Protein AF-A0A964UHC1-F1 (afdb_monomer_lite)

Foldseek 3Di:
DVVVVVVVVVVVVVVLVVVQVVQQDWDKDWPDDPVCCVVDVDGDIDTGGPSCVVVVVVVVVVVVVVVVVCVVCVVVVVVVVVVVVVVVVVVVVVVVVVVPDVVVVVVVVVVVVVVD

Sequence (116 aa):
MKYIRYASIAIFALALVLIALANRGIVTLRVLPDELAGFAALNPTYDVPLYVVIFGGILAGLVVGFVWEWIREAGERAAAARQARELASLRAEVARLRKTDPRHRDEVLAALDEAG

pLDDT: mean 80.3, std 13.35, range [44.31, 97.31]

Radius of gyration: 31.65 Å; chains: 1; bounding box: 53×56×76 Å

Structure (mmCIF, N/CA/C/O backbone):
data_AF-A0A964UHC1-F1
#
_entry.id   AF-A0A964UHC1-F1
#
loop_
_atom_site.group_PDB
_atom_site.id
_atom_site.type_symbol
_atom_site.label_atom_id
_atom_site.label_alt_id
_atom_site.label_comp_id
_atom_site.label_asym_id
_atom_site.label_entity_id
_atom_site.label_seq_id
_atom_site.pdbx_PDB_ins_code
_atom_site.Cartn_x
_atom_site.Cartn_y
_atom_site.Cartn_z
_atom_site.occupancy
_atom_site.B_iso_or_equiv
_atom_site.auth_seq_id
_atom_site.auth_comp_id
_atom_site.auth_asym_id
_atom_site.auth_atom_id
_atom_site.pdbx_PDB_model_num
ATOM 1 N N . MET A 1 1 ? -1.924 27.071 3.453 1.00 71.81 1 MET A N 1
ATOM 2 C CA . MET A 1 1 ? -2.093 25.667 3.908 1.00 71.81 1 MET A CA 1
ATOM 3 C C . MET A 1 1 ? -2.297 24.663 2.767 1.00 71.81 1 MET A C 1
ATOM 5 O O . MET A 1 1 ? -1.504 23.739 2.670 1.00 71.81 1 MET A O 1
ATOM 9 N N . LYS A 1 2 ? -3.288 24.821 1.868 1.00 83.62 2 LYS A N 1
ATOM 10 C CA . LYS A 1 2 ? -3.511 23.877 0.741 1.00 83.62 2 LYS A CA 1
ATOM 11 C C . LYS A 1 2 ? -2.342 23.798 -0.255 1.00 83.62 2 LYS A C 1
ATOM 13 O O . LYS A 1 2 ? -1.956 22.707 -0.645 1.00 83.62 2 LYS A O 1
ATOM 18 N N . TYR A 1 3 ? -1.744 24.939 -0.601 1.00 92.00 3 TYR A N 1
ATOM 19 C CA . TYR A 1 3 ? -0.613 24.996 -1.535 1.00 92.00 3 TYR A CA 1
ATOM 20 C C . TYR A 1 3 ? 0.620 24.239 -1.045 1.00 92.00 3 TYR A C 1
ATOM 22 O O . TYR A 1 3 ? 1.236 23.533 -1.827 1.00 92.00 3 TYR A O 1
ATOM 30 N N . ILE A 1 4 ? 0.932 24.322 0.252 1.00 92.19 4 ILE A N 1
ATOM 31 C CA . ILE A 1 4 ? 2.051 23.582 0.849 1.00 92.19 4 ILE A CA 1
ATOM 32 C C . ILE A 1 4 ? 1.793 22.078 0.731 1.00 92.19 4 ILE A C 1
ATOM 34 O O . ILE A 1 4 ? 2.647 21.354 0.241 1.00 92.19 4 ILE A O 1
ATOM 38 N N . ARG A 1 5 ? 0.580 21.617 1.072 1.00 92.44 5 ARG A N 1
ATOM 39 C CA . ARG A 1 5 ? 0.193 20.209 0.904 1.00 92.44 5 ARG A CA 1
ATOM 40 C C . ARG A 1 5 ? 0.325 19.748 -0.553 1.00 92.44 5 ARG A C 1
ATOM 42 O O . ARG A 1 5 ? 0.851 18.667 -0.789 1.00 92.44 5 ARG A O 1
ATOM 49 N N . TYR A 1 6 ? -0.130 20.545 -1.522 1.00 95.38 6 TYR A N 1
ATOM 50 C CA . TYR A 1 6 ? -0.001 20.192 -2.939 1.00 95.38 6 TYR A CA 1
ATOM 51 C C . TYR A 1 6 ? 1.448 20.197 -3.418 1.00 95.38 6 TYR A C 1
ATOM 53 O O . TYR A 1 6 ? 1.836 19.275 -4.125 1.00 95.38 6 TYR A O 1
ATOM 61 N N . ALA A 1 7 ? 2.255 21.172 -2.997 1.00 94.69 7 ALA A N 1
ATOM 62 C CA . ALA A 1 7 ? 3.680 21.210 -3.301 1.00 94.69 7 ALA A CA 1
ATOM 63 C C . ALA A 1 7 ? 4.396 19.970 -2.746 1.00 94.69 7 ALA A C 1
ATOM 65 O O . ALA A 1 7 ? 5.140 19.323 -3.475 1.00 94.69 7 ALA A O 1
ATOM 66 N N . SER A 1 8 ? 4.111 19.575 -1.501 1.00 93.88 8 SER A N 1
ATOM 67 C CA . SER A 1 8 ? 4.676 18.358 -0.909 1.00 93.88 8 SER A CA 1
ATOM 68 C C . SER A 1 8 ? 4.285 17.100 -1.687 1.00 93.88 8 SER A C 1
ATOM 70 O O . SER A 1 8 ? 5.149 16.278 -1.984 1.00 93.88 8 SER A O 1
ATOM 72 N N . ILE A 1 9 ? 3.009 16.960 -2.065 1.00 94.75 9 ILE A N 1
ATOM 73 C CA . ILE A 1 9 ? 2.540 15.817 -2.866 1.00 94.75 9 ILE A CA 1
ATOM 74 C C . ILE A 1 9 ? 3.193 15.822 -4.252 1.00 94.75 9 ILE A C 1
ATOM 76 O O . ILE A 1 9 ? 3.613 14.770 -4.722 1.00 94.75 9 ILE A O 1
ATOM 80 N N . ALA A 1 10 ? 3.313 16.985 -4.895 1.00 96.31 10 ALA A N 1
ATOM 81 C CA . ALA A 1 10 ? 3.922 17.111 -6.215 1.00 96.31 10 ALA A CA 1
ATOM 82 C C . ALA A 1 10 ? 5.412 16.744 -6.193 1.00 96.31 10 ALA A C 1
ATOM 84 O O . ALA A 1 10 ? 5.862 15.987 -7.048 1.00 96.31 10 ALA A O 1
ATOM 85 N N . ILE A 1 11 ? 6.160 17.220 -5.194 1.00 96.94 11 ILE A N 1
ATOM 86 C CA . ILE A 1 11 ? 7.578 16.876 -5.009 1.00 96.94 11 ILE A CA 1
ATOM 87 C C . ILE A 1 11 ? 7.731 15.371 -4.772 1.00 96.94 11 ILE A C 1
ATOM 89 O O . ILE A 1 11 ? 8.573 14.729 -5.397 1.00 96.94 11 ILE A O 1
ATOM 93 N N . PHE A 1 12 ? 6.893 14.794 -3.910 1.00 95.75 12 PHE A N 1
ATOM 94 C CA . PHE A 1 12 ? 6.918 13.361 -3.636 1.00 95.75 12 PHE A CA 1
ATOM 95 C C . PHE A 1 12 ? 6.585 12.528 -4.884 1.00 95.75 12 PHE 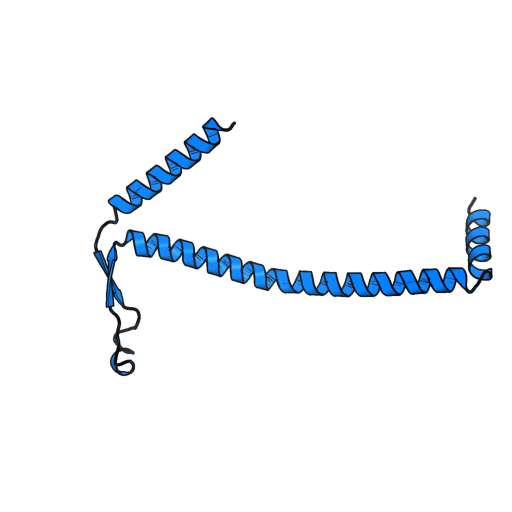A C 1
ATOM 97 O O . PHE A 1 12 ? 7.308 11.591 -5.215 1.00 95.75 12 PHE A O 1
ATOM 104 N N . ALA A 1 13 ? 5.535 12.900 -5.619 1.00 95.00 13 ALA A N 1
ATOM 105 C CA . ALA A 1 13 ? 5.153 12.235 -6.861 1.00 95.00 13 ALA A CA 1
ATOM 106 C C . ALA A 1 13 ? 6.261 12.331 -7.919 1.00 95.00 13 ALA A C 1
ATOM 108 O O . ALA A 1 13 ? 6.582 11.336 -8.566 1.00 95.00 13 ALA A O 1
ATOM 109 N N . LEU A 1 14 ? 6.891 13.501 -8.055 1.00 97.31 14 LEU A N 1
ATOM 110 C CA . LEU A 1 14 ? 8.018 13.694 -8.962 1.00 97.31 14 LEU A CA 1
ATOM 111 C C . LEU A 1 14 ? 9.194 12.783 -8.590 1.00 97.31 14 LEU A C 1
A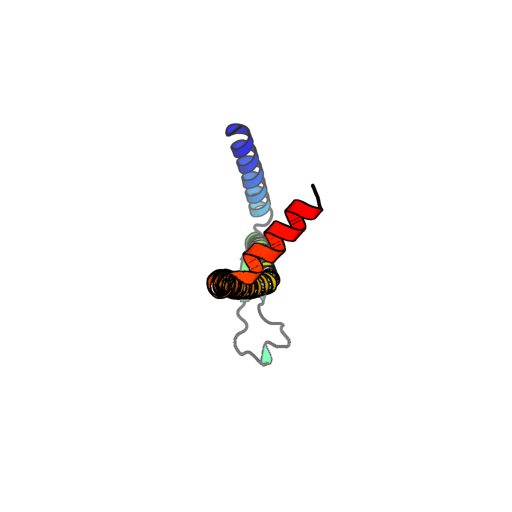TOM 113 O O . LEU A 1 14 ? 9.760 12.139 -9.469 1.00 97.31 14 LEU A O 1
ATOM 117 N N . ALA A 1 15 ? 9.526 12.674 -7.301 1.00 95.12 15 ALA A N 1
ATOM 118 C CA . ALA A 1 15 ? 10.576 11.774 -6.833 1.00 95.12 15 ALA A CA 1
ATOM 119 C C . ALA A 1 15 ? 10.278 10.307 -7.192 1.00 95.12 15 ALA A C 1
ATOM 121 O O . ALA A 1 15 ? 11.159 9.613 -7.700 1.00 95.12 15 ALA A O 1
ATOM 122 N N . LEU A 1 16 ? 9.035 9.848 -7.010 1.00 94.56 16 LEU A N 1
ATOM 123 C CA . LEU A 1 16 ? 8.628 8.496 -7.408 1.00 94.56 16 LEU A CA 1
ATOM 124 C C . LEU A 1 16 ? 8.780 8.264 -8.916 1.00 94.56 16 LEU A C 1
ATOM 126 O O . LEU A 1 16 ? 9.287 7.220 -9.324 1.00 94.56 16 LEU A O 1
ATOM 130 N N . VAL A 1 17 ? 8.388 9.237 -9.743 1.00 94.44 17 VAL A N 1
ATOM 131 C CA . VAL A 1 17 ? 8.538 9.155 -11.205 1.00 94.44 17 VAL A CA 1
ATOM 132 C C . VAL A 1 17 ? 10.011 9.089 -11.605 1.00 94.44 17 VAL A C 1
ATOM 134 O O . VAL A 1 17 ? 10.372 8.272 -12.451 1.00 94.44 17 VAL A O 1
ATOM 137 N N . LEU A 1 18 ? 10.876 9.896 -10.984 1.00 95.94 18 LEU A N 1
ATOM 138 C CA . LEU A 1 18 ? 12.318 9.863 -11.246 1.00 95.94 18 LEU A CA 1
ATOM 139 C C . LEU A 1 18 ? 12.928 8.507 -10.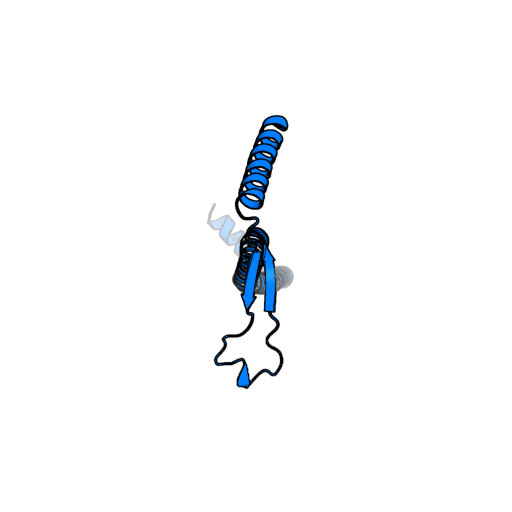878 1.00 95.94 18 LEU A C 1
ATOM 141 O O . LEU A 1 18 ? 13.684 7.946 -11.670 1.00 95.94 18 LEU A O 1
ATOM 145 N N . ILE A 1 19 ? 12.556 7.949 -9.722 1.00 92.69 19 ILE A N 1
ATOM 146 C CA . ILE A 1 19 ? 12.977 6.603 -9.309 1.00 92.69 19 ILE A CA 1
ATOM 147 C C . ILE A 1 19 ? 12.488 5.559 -10.321 1.00 92.69 19 ILE A C 1
ATOM 149 O O . ILE A 1 19 ? 13.259 4.674 -10.691 1.00 92.69 19 ILE A O 1
ATOM 153 N N . ALA A 1 20 ? 11.247 5.669 -10.801 1.00 91.75 20 ALA A N 1
ATOM 154 C CA . ALA A 1 20 ? 10.694 4.745 -11.788 1.00 91.75 20 ALA A CA 1
ATOM 155 C C . ALA A 1 20 ? 11.454 4.795 -13.120 1.00 91.75 20 ALA A C 1
ATOM 157 O O . ALA A 1 20 ? 11.839 3.754 -13.651 1.00 91.75 20 ALA A O 1
ATOM 158 N N . LEU A 1 21 ? 11.723 6.001 -13.630 1.00 93.06 21 LEU A N 1
ATOM 159 C CA . LEU A 1 21 ? 12.494 6.193 -14.859 1.00 93.06 21 LEU A CA 1
ATOM 160 C C . LEU A 1 21 ? 13.929 5.673 -14.722 1.00 93.06 21 LEU A C 1
ATOM 162 O O . LEU A 1 21 ? 14.429 5.020 -15.639 1.00 93.06 21 LEU A O 1
ATOM 166 N N . ALA A 1 22 ? 14.578 5.943 -13.586 1.00 93.69 22 ALA A N 1
ATOM 167 C CA . ALA A 1 22 ? 15.932 5.475 -13.305 1.00 93.69 22 ALA A CA 1
ATOM 168 C C . ALA A 1 22 ? 16.001 3.941 -13.231 1.00 93.69 22 ALA A C 1
ATOM 170 O O . ALA A 1 22 ? 16.961 3.341 -13.706 1.00 93.69 22 ALA A O 1
ATOM 171 N N . ASN A 1 23 ? 14.952 3.302 -12.704 1.00 92.69 23 ASN A N 1
ATOM 172 C CA . ASN A 1 23 ? 14.868 1.855 -12.509 1.00 92.69 23 ASN A CA 1
ATOM 173 C C . ASN A 1 23 ? 13.933 1.180 -13.526 1.00 92.69 23 ASN A C 1
ATOM 175 O O . ASN A 1 23 ? 13.173 0.271 -13.189 1.00 92.69 23 ASN A O 1
ATOM 179 N N . ARG A 1 24 ? 14.001 1.608 -14.794 1.00 91.94 24 ARG A N 1
ATOM 180 C CA . ARG A 1 24 ? 13.258 1.002 -15.917 1.00 91.94 24 ARG A CA 1
ATOM 181 C C . ARG A 1 24 ? 13.845 -0.319 -16.428 1.00 91.94 24 ARG A C 1
ATOM 183 O O . ARG A 1 24 ? 13.339 -0.867 -17.403 1.00 91.94 24 ARG A O 1
ATOM 190 N N . GLY A 1 25 ? 14.949 -0.780 -15.837 1.00 93.19 25 GLY A N 1
ATOM 191 C CA . GLY A 1 25 ? 15.603 -2.029 -16.218 1.00 93.19 25 GLY A CA 1
ATOM 192 C C . GLY A 1 25 ? 14.650 -3.209 -16.054 1.00 93.19 25 GLY A C 1
ATOM 193 O O . GLY A 1 25 ? 13.955 -3.301 -15.043 1.00 93.19 25 GLY A O 1
ATOM 194 N N . ILE A 1 26 ? 14.604 -4.079 -17.061 1.00 93.19 26 ILE A N 1
ATOM 195 C CA . ILE A 1 26 ? 13.791 -5.294 -17.032 1.00 93.19 26 ILE A CA 1
ATOM 196 C C . ILE A 1 26 ? 14.506 -6.320 -16.157 1.00 93.19 26 ILE A C 1
ATOM 198 O O . ILE A 1 26 ? 15.697 -6.572 -16.339 1.00 93.19 26 ILE A O 1
ATOM 202 N N . VAL A 1 27 ? 13.775 -6.889 -15.204 1.00 90.44 27 VAL A N 1
ATOM 203 C CA . VAL A 1 27 ? 14.240 -7.966 -14.335 1.00 90.44 27 VAL A CA 1
ATOM 204 C C . VAL A 1 27 ? 13.307 -9.154 -14.498 1.00 90.44 27 VAL A C 1
ATOM 206 O O . VAL A 1 27 ? 12.083 -9.017 -14.509 1.00 90.44 27 VAL A O 1
ATOM 209 N N . THR A 1 28 ? 13.914 -10.327 -14.606 1.00 90.94 28 THR A N 1
ATOM 210 C CA . THR A 1 28 ? 13.222 -11.605 -14.680 1.00 90.94 28 THR A CA 1
ATOM 211 C C . THR A 1 28 ? 12.808 -12.039 -13.278 1.00 90.94 28 THR A C 1
ATOM 213 O O . THR A 1 28 ? 13.643 -12.415 -12.453 1.00 90.94 28 THR A O 1
ATOM 216 N N . LEU A 1 29 ? 11.510 -11.987 -12.993 1.00 86.94 29 LEU A N 1
ATOM 217 C CA . LEU A 1 29 ? 10.930 -12.520 -11.767 1.00 86.94 29 LEU A CA 1
ATOM 218 C C . LEU A 1 29 ? 10.658 -14.012 -11.924 1.00 86.94 29 LEU A C 1
ATOM 220 O O . LEU A 1 29 ? 9.851 -14.419 -12.761 1.00 86.94 29 LEU A O 1
ATOM 224 N N . ARG A 1 30 ? 11.287 -14.811 -11.064 1.00 85.44 30 ARG A N 1
ATOM 225 C CA . ARG A 1 30 ? 10.989 -16.234 -10.899 1.00 85.44 30 ARG A CA 1
ATOM 226 C C . ARG A 1 30 ? 10.188 -16.420 -9.621 1.00 85.44 30 ARG A C 1
ATOM 228 O O . ARG A 1 30 ? 10.647 -16.042 -8.547 1.00 85.44 30 ARG A O 1
ATOM 235 N N . VAL A 1 31 ? 8.981 -16.967 -9.746 1.00 81.31 31 VAL A N 1
ATOM 236 C CA . VAL A 1 31 ? 8.093 -17.193 -8.593 1.00 81.31 31 VAL A CA 1
ATOM 237 C C . VAL A 1 31 ? 8.554 -18.396 -7.768 1.00 81.31 31 VAL A C 1
ATOM 239 O O . VAL A 1 31 ? 8.400 -18.399 -6.550 1.00 81.31 31 VAL A O 1
ATOM 242 N N . LEU A 1 32 ? 9.136 -19.403 -8.424 1.00 77.56 32 LEU A N 1
ATOM 243 C CA . LEU A 1 32 ? 9.640 -20.616 -7.789 1.00 77.56 32 LEU A CA 1
ATOM 244 C C . LEU A 1 32 ? 11.169 -20.732 -7.935 1.00 77.56 32 LEU A C 1
ATOM 246 O O . LEU A 1 32 ? 11.705 -20.363 -8.983 1.00 77.56 32 LEU A O 1
ATOM 250 N N . PRO A 1 33 ? 11.864 -21.266 -6.912 1.00 74.31 33 PRO A N 1
ATOM 251 C CA . PRO A 1 33 ? 13.266 -21.663 -7.006 1.00 74.31 33 PRO A CA 1
ATOM 252 C C . PRO A 1 33 ? 13.473 -22.794 -8.019 1.00 74.31 33 PRO A C 1
ATOM 254 O O . PRO A 1 33 ? 12.649 -23.706 -8.110 1.00 74.31 33 PRO A O 1
ATOM 257 N N . ASP A 1 34 ? 14.621 -22.791 -8.698 1.00 72.88 34 ASP A N 1
ATOM 258 C CA . ASP A 1 34 ? 14.980 -23.783 -9.725 1.00 72.88 34 ASP A CA 1
ATOM 259 C C . ASP A 1 34 ? 14.991 -25.234 -9.187 1.00 72.88 34 ASP A C 1
ATOM 261 O O . ASP A 1 34 ? 14.771 -26.189 -9.924 1.00 72.88 34 ASP A O 1
ATOM 265 N N . GLU A 1 35 ? 15.182 -25.416 -7.881 1.00 70.81 35 GLU A N 1
ATOM 266 C CA . GLU A 1 35 ? 15.164 -26.719 -7.197 1.00 70.81 35 GLU A CA 1
ATOM 267 C C . GLU A 1 35 ? 13.743 -27.284 -7.043 1.00 70.81 35 GLU A C 1
ATOM 269 O O . GLU A 1 35 ? 13.528 -28.497 -7.074 1.00 70.81 35 GLU A O 1
ATOM 274 N N . LEU A 1 36 ? 12.753 -26.398 -6.905 1.00 67.06 36 LEU A N 1
ATOM 275 C CA . LEU A 1 36 ? 11.332 -26.743 -6.808 1.00 67.06 36 LEU A CA 1
ATOM 276 C C . LEU A 1 36 ? 10.657 -26.765 -8.185 1.00 67.06 36 LEU A C 1
ATOM 278 O O . LEU A 1 36 ? 9.566 -27.321 -8.338 1.00 67.06 36 LEU A O 1
ATOM 282 N N . ALA A 1 37 ? 11.337 -26.228 -9.200 1.00 62.44 37 ALA A N 1
ATOM 283 C CA . ALA A 1 37 ? 10.881 -26.195 -10.579 1.00 62.44 37 ALA A CA 1
ATOM 284 C C . ALA A 1 37 ? 10.660 -27.589 -11.185 1.00 62.44 37 ALA A C 1
ATOM 286 O O . ALA A 1 37 ? 9.835 -27.742 -12.080 1.00 62.44 37 ALA A O 1
ATOM 287 N N . GLY A 1 38 ? 11.356 -28.613 -10.679 1.00 63.59 38 GLY A N 1
ATOM 288 C CA . GLY A 1 38 ? 11.128 -30.008 -11.068 1.00 63.59 38 GLY A CA 1
ATOM 289 C C . GLY A 1 38 ? 9.822 -30.606 -10.525 1.00 63.59 38 GLY A C 1
ATOM 290 O O . GLY A 1 38 ? 9.306 -31.557 -11.106 1.00 63.59 38 GLY A O 1
ATOM 291 N N . PHE A 1 39 ? 9.268 -30.050 -9.440 1.00 63.66 39 PHE A N 1
ATOM 292 C CA . PHE A 1 39 ? 8.020 -30.517 -8.818 1.00 63.66 39 PHE A CA 1
ATOM 293 C C . PHE A 1 39 ? 6.789 -29.772 -9.344 1.00 63.66 39 PHE A C 1
ATOM 295 O O . PHE A 1 39 ? 5.707 -30.349 -9.444 1.00 63.66 39 PHE A O 1
ATOM 302 N N . ALA A 1 40 ? 6.952 -28.499 -9.707 1.00 62.19 40 ALA A N 1
ATOM 303 C CA . ALA A 1 40 ? 5.925 -27.703 -10.358 1.00 62.19 40 ALA A CA 1
ATOM 304 C C . ALA A 1 40 ? 6.235 -27.601 -11.855 1.00 62.19 40 ALA A C 1
ATOM 306 O O . ALA A 1 40 ? 7.096 -26.831 -12.265 1.00 62.19 40 ALA A O 1
ATOM 307 N N . ALA A 1 41 ? 5.482 -28.322 -12.692 1.00 60.28 41 ALA A N 1
ATOM 308 C CA . ALA A 1 41 ? 5.593 -28.262 -14.158 1.00 60.28 41 ALA A CA 1
ATOM 309 C C . ALA A 1 41 ? 5.391 -26.84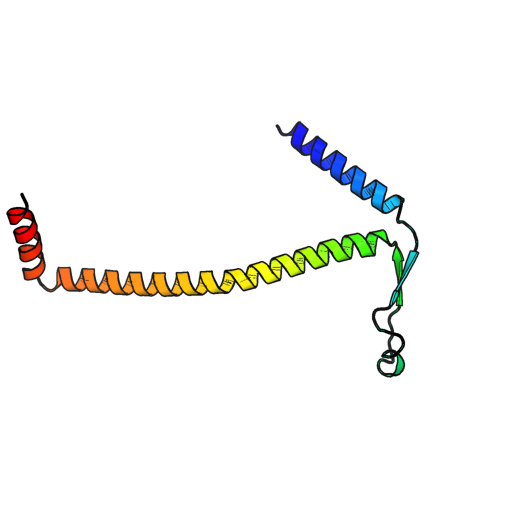5 -14.751 1.00 60.28 41 ALA A C 1
ATOM 311 O O . ALA A 1 41 ? 5.587 -26.631 -15.945 1.00 60.28 41 ALA A O 1
ATOM 312 N N . LEU A 1 42 ? 4.997 -25.873 -13.923 1.00 62.72 42 LEU A N 1
ATOM 313 C CA . LEU A 1 42 ? 4.794 -24.478 -14.272 1.00 62.72 42 LEU A CA 1
ATOM 314 C C . LEU A 1 42 ? 5.683 -23.610 -13.374 1.00 62.72 42 LEU A C 1
ATOM 316 O O . LEU A 1 42 ? 5.361 -23.390 -12.208 1.00 62.72 42 LEU A O 1
ATOM 320 N N . ASN A 1 43 ? 6.773 -23.084 -13.936 1.00 69.00 43 ASN A N 1
ATOM 321 C CA . ASN A 1 43 ? 7.580 -22.028 -13.318 1.00 69.00 43 ASN A CA 1
ATOM 322 C C . ASN A 1 43 ? 7.313 -20.718 -14.051 1.00 69.00 43 ASN A C 1
ATOM 324 O O . ASN A 1 43 ? 8.056 -20.365 -14.974 1.00 69.00 43 ASN A O 1
ATOM 328 N N . PRO A 1 44 ? 6.218 -20.016 -13.708 1.00 75.19 44 PRO A N 1
ATOM 329 C CA . PRO A 1 44 ? 5.879 -18.779 -14.377 1.00 75.19 44 PRO A CA 1
ATOM 330 C C . PRO A 1 44 ? 6.992 -17.760 -14.123 1.00 75.19 44 PRO A C 1
ATOM 332 O O . PRO A 1 44 ? 7.310 -17.410 -12.985 1.00 75.19 44 PRO A O 1
ATOM 335 N N . THR A 1 45 ? 7.614 -17.344 -15.220 1.00 83.06 45 THR A N 1
ATOM 336 C CA . THR A 1 45 ? 8.696 -16.368 -15.250 1.00 83.06 45 THR A CA 1
ATOM 337 C C . THR A 1 45 ? 8.173 -15.117 -15.935 1.00 83.06 45 THR A C 1
ATOM 339 O O . THR A 1 45 ? 7.608 -15.209 -17.026 1.00 83.06 45 THR A O 1
ATOM 342 N N . TYR A 1 46 ? 8.329 -13.964 -15.290 1.00 87.19 46 TYR A N 1
ATOM 343 C CA . TYR A 1 46 ? 7.811 -12.697 -15.797 1.00 87.19 46 TYR A CA 1
ATOM 344 C C . TYR A 1 46 ? 8.920 -11.668 -15.899 1.00 87.19 46 TYR A C 1
ATOM 346 O O . TYR A 1 46 ? 9.569 -11.342 -14.908 1.00 87.19 46 TYR A O 1
ATOM 354 N N . ASP A 1 47 ? 9.086 -11.108 -17.087 1.00 92.06 47 ASP A N 1
ATOM 355 C CA . ASP A 1 47 ? 9.978 -9.984 -17.306 1.00 92.06 47 ASP A CA 1
ATOM 356 C C . ASP A 1 47 ? 9.217 -8.689 -17.027 1.00 92.06 47 ASP A C 1
ATOM 358 O O . ASP A 1 47 ? 8.277 -8.327 -17.740 1.00 92.06 47 ASP A O 1
ATOM 362 N N . VAL A 1 48 ? 9.602 -7.998 -15.955 1.00 91.75 48 VAL A N 1
ATOM 363 C CA . VAL A 1 48 ? 8.956 -6.752 -15.528 1.00 91.75 48 VAL A CA 1
ATOM 364 C C . VAL A 1 48 ? 9.995 -5.686 -15.187 1.00 91.75 48 VAL A C 1
ATOM 366 O O . VAL A 1 48 ? 11.106 -6.015 -14.768 1.00 91.75 48 VAL A O 1
ATOM 369 N N . PRO A 1 49 ? 9.674 -4.390 -15.330 1.00 93.62 49 PRO A N 1
ATOM 370 C CA . PRO A 1 49 ? 10.571 -3.333 -14.882 1.00 93.62 49 PRO A CA 1
ATOM 371 C C . PRO A 1 49 ? 10.800 -3.376 -13.364 1.00 93.62 49 PRO A C 1
ATOM 373 O O . PRO A 1 49 ? 9.854 -3.547 -12.592 1.00 93.62 49 PRO A O 1
ATOM 376 N N . LEU A 1 50 ? 12.035 -3.133 -12.921 1.00 92.69 50 LEU A N 1
ATOM 377 C CA . LEU A 1 50 ? 12.422 -3.191 -11.506 1.00 92.69 50 LEU A CA 1
ATOM 378 C C . LEU A 1 50 ? 11.574 -2.272 -10.610 1.00 92.69 50 LEU A C 1
ATOM 380 O O . LEU A 1 50 ? 11.207 -2.661 -9.501 1.00 92.69 50 LEU A O 1
ATOM 384 N N . TYR A 1 51 ? 11.206 -1.078 -11.083 1.00 91.69 51 TYR A N 1
ATOM 385 C CA . TYR A 1 51 ? 10.362 -0.168 -10.300 1.00 91.69 51 TYR A CA 1
ATOM 386 C C . TYR A 1 51 ? 8.989 -0.771 -9.951 1.00 91.69 51 TYR A C 1
ATOM 388 O O . TYR A 1 51 ? 8.452 -0.472 -8.885 1.00 91.69 51 TYR A O 1
ATOM 396 N N . VAL A 1 52 ? 8.431 -1.636 -10.811 1.00 92.56 52 VAL A N 1
ATOM 397 C CA . VAL A 1 52 ? 7.153 -2.322 -10.555 1.00 92.56 52 VAL A CA 1
ATOM 398 C C . VAL A 1 52 ? 7.310 -3.282 -9.384 1.00 92.56 52 VAL A C 1
ATOM 400 O O . VAL A 1 52 ? 6.452 -3.323 -8.507 1.00 92.56 52 VAL A O 1
ATOM 403 N N . VAL A 1 53 ? 8.430 -4.002 -9.336 1.00 92.38 53 VAL A N 1
ATOM 404 C CA . VAL A 1 53 ? 8.758 -4.930 -8.248 1.00 92.38 53 VAL A CA 1
ATOM 405 C C . VAL A 1 53 ? 8.925 -4.180 -6.932 1.00 92.38 53 VAL A C 1
ATOM 407 O O . VAL A 1 53 ? 8.336 -4.565 -5.926 1.00 92.38 53 VAL A O 1
ATOM 410 N N . ILE A 1 54 ? 9.681 -3.079 -6.944 1.00 91.62 54 ILE A N 1
ATOM 411 C CA . ILE A 1 54 ? 9.938 -2.270 -5.746 1.00 91.62 54 ILE A CA 1
ATOM 412 C C . ILE A 1 54 ? 8.629 -1.681 -5.209 1.00 91.62 54 ILE A C 1
ATOM 414 O O . ILE A 1 54 ? 8.289 -1.891 -4.045 1.00 91.62 54 ILE A O 1
ATOM 418 N N . PHE A 1 55 ? 7.869 -0.964 -6.040 1.00 94.75 55 PHE A N 1
ATOM 419 C CA . PHE A 1 55 ? 6.628 -0.327 -5.592 1.00 94.75 55 PHE A CA 1
ATOM 420 C C . PHE A 1 55 ? 5.544 -1.347 -5.246 1.00 94.75 55 PHE A C 1
ATOM 422 O O . PHE A 1 55 ? 4.840 -1.168 -4.252 1.00 94.75 55 PHE A O 1
ATOM 429 N N . GLY A 1 56 ? 5.440 -2.432 -6.016 1.00 94.94 56 GLY A N 1
ATOM 430 C CA . GLY A 1 56 ? 4.541 -3.543 -5.723 1.00 94.94 56 GLY A CA 1
ATOM 431 C C . GLY A 1 56 ? 4.874 -4.209 -4.390 1.00 94.94 56 GLY A C 1
ATOM 432 O O . GLY A 1 56 ? 3.973 -4.439 -3.589 1.00 94.94 56 GLY A O 1
ATOM 433 N N . GLY A 1 57 ? 6.159 -4.436 -4.106 1.00 94.31 57 GLY A N 1
ATOM 434 C CA . GLY A 1 57 ? 6.630 -4.984 -2.834 1.00 94.31 57 GLY A CA 1
ATOM 435 C C . GLY A 1 57 ? 6.339 -4.068 -1.646 1.00 94.31 57 GLY A C 1
ATOM 436 O O . GLY A 1 57 ? 5.833 -4.537 -0.629 1.00 94.31 57 GLY A O 1
ATOM 437 N N . ILE A 1 58 ? 6.579 -2.759 -1.781 1.00 94.94 58 ILE A N 1
ATOM 438 C CA . ILE A 1 58 ? 6.238 -1.772 -0.741 1.00 94.94 58 ILE A CA 1
ATOM 439 C C . ILE A 1 58 ? 4.730 -1.775 -0.474 1.00 94.94 58 ILE A C 1
ATOM 441 O O . ILE A 1 58 ? 4.306 -1.817 0.681 1.00 94.94 58 ILE A O 1
ATOM 445 N N . LEU A 1 59 ? 3.912 -1.754 -1.530 1.00 95.94 59 LEU A N 1
ATOM 446 C CA . LEU A 1 59 ? 2.459 -1.738 -1.398 1.00 95.94 59 LEU A CA 1
ATOM 447 C C . LEU A 1 59 ? 1.934 -3.037 -0.776 1.00 95.94 59 LEU A C 1
ATOM 449 O O . LEU A 1 59 ? 1.114 -2.987 0.138 1.00 95.94 59 LEU A O 1
ATOM 453 N N . ALA A 1 60 ? 2.437 -4.188 -1.223 1.00 96.00 60 ALA A N 1
ATOM 454 C CA . ALA A 1 60 ? 2.102 -5.486 -0.650 1.00 96.00 60 ALA A CA 1
ATOM 455 C C . ALA A 1 60 ? 2.506 -5.559 0.830 1.00 96.00 60 ALA A C 1
ATOM 457 O O . ALA A 1 60 ? 1.696 -5.959 1.661 1.00 96.00 60 ALA A O 1
ATOM 458 N N . GLY A 1 61 ? 3.712 -5.099 1.177 1.00 95.00 61 GLY A N 1
ATOM 459 C CA . GLY A 1 61 ? 4.185 -5.020 2.558 1.00 95.00 61 GLY A CA 1
ATOM 460 C C . GLY A 1 61 ? 3.313 -4.118 3.431 1.00 95.00 61 GLY A C 1
ATOM 461 O O . GLY A 1 61 ? 2.997 -4.488 4.559 1.00 95.00 61 GLY A O 1
ATOM 462 N N . LEU A 1 62 ? 2.853 -2.979 2.904 1.00 95.94 62 LEU A N 1
ATOM 463 C CA . LEU A 1 62 ? 1.927 -2.091 3.611 1.00 95.94 62 LEU A CA 1
ATOM 464 C C . LEU A 1 62 ? 0.569 -2.757 3.849 1.00 95.94 62 LEU A C 1
ATOM 466 O O . LEU A 1 62 ? 0.036 -2.667 4.951 1.00 95.94 62 LEU A O 1
ATOM 470 N N . VAL A 1 63 ? 0.015 -3.437 2.841 1.00 95.56 63 VAL A N 1
ATOM 471 C CA . VAL A 1 63 ? -1.252 -4.173 2.975 1.00 95.56 63 VAL A CA 1
ATOM 472 C C . VAL A 1 63 ? -1.113 -5.288 4.005 1.00 95.56 63 VAL A C 1
ATOM 474 O O . VAL A 1 63 ? -1.953 -5.398 4.893 1.00 95.56 63 VAL A O 1
ATOM 477 N N . VAL A 1 64 ? -0.041 -6.078 3.937 1.00 94.75 64 VAL A N 1
ATOM 478 C CA . VAL A 1 64 ? 0.232 -7.146 4.908 1.00 94.75 64 VAL A CA 1
ATOM 479 C C . VAL A 1 64 ? 0.415 -6.572 6.312 1.00 94.75 64 VAL A C 1
ATOM 481 O O . VAL A 1 64 ? -0.185 -7.084 7.252 1.00 94.75 64 VAL A O 1
ATOM 484 N N . GLY A 1 65 ? 1.173 -5.484 6.459 1.00 92.19 65 GLY A N 1
ATOM 485 C CA . GLY A 1 65 ? 1.348 -4.791 7.735 1.00 92.19 65 GLY A CA 1
ATOM 486 C C . GLY A 1 65 ? 0.029 -4.255 8.295 1.00 92.19 65 GLY A C 1
ATOM 487 O O . GLY A 1 65 ? -0.250 -4.427 9.477 1.00 92.19 65 GLY A O 1
ATOM 488 N N . PHE A 1 66 ? -0.826 -3.684 7.444 1.00 91.44 66 PHE A N 1
ATOM 489 C CA . PHE A 1 66 ? -2.158 -3.220 7.832 1.00 91.44 66 PHE A CA 1
ATOM 490 C C . PHE A 1 66 ? -3.072 -4.376 8.253 1.00 91.44 66 PHE A C 1
ATOM 492 O O . PHE A 1 66 ? -3.769 -4.269 9.257 1.00 91.44 66 PHE A O 1
ATOM 499 N N . VAL A 1 67 ? -3.058 -5.495 7.521 1.00 90.44 67 VAL A N 1
ATOM 500 C CA . VAL A 1 67 ? -3.817 -6.705 7.878 1.00 90.44 67 VAL A CA 1
ATOM 501 C C . VAL A 1 67 ? -3.322 -7.283 9.204 1.00 90.44 67 VAL A C 1
ATOM 503 O O . VAL A 1 67 ? -4.137 -7.656 10.045 1.00 90.44 67 VAL A O 1
ATOM 506 N N . TRP A 1 68 ? -2.006 -7.320 9.423 1.00 90.94 68 TRP A N 1
ATOM 507 C CA . TRP A 1 68 ? -1.415 -7.770 10.682 1.00 90.94 68 TRP A CA 1
ATOM 508 C C . TRP A 1 68 ? -1.844 -6.889 11.854 1.00 90.94 68 TRP A C 1
ATOM 510 O O . TRP A 1 68 ? -2.312 -7.398 12.871 1.00 90.94 68 TRP A O 1
ATOM 520 N N . GLU A 1 69 ? -1.753 -5.570 11.688 1.00 88.25 69 GLU A N 1
ATOM 521 C CA . GLU A 1 69 ? -2.179 -4.600 12.696 1.00 88.25 69 GLU A CA 1
ATOM 522 C C . GLU A 1 69 ? -3.685 -4.697 12.975 1.00 88.25 69 GLU A C 1
ATOM 524 O O . GLU A 1 69 ? -4.120 -4.668 14.126 1.00 88.25 69 GLU A O 1
ATOM 529 N N . TRP A 1 70 ? -4.489 -4.924 11.935 1.00 82.19 70 TRP A N 1
ATOM 530 C CA . TRP A 1 70 ? -5.922 -5.148 12.078 1.00 82.19 70 TRP A CA 1
ATOM 531 C C . TRP A 1 70 ? -6.232 -6.405 12.892 1.00 82.19 70 TRP A C 1
ATOM 533 O O . TRP A 1 70 ? -7.095 -6.368 13.768 1.00 82.19 70 TRP A O 1
ATOM 543 N N . ILE A 1 71 ? -5.547 -7.518 12.617 1.00 81.69 71 ILE A N 1
ATOM 544 C CA . ILE A 1 71 ? -5.716 -8.771 13.367 1.00 81.69 71 ILE A CA 1
ATOM 545 C C . ILE A 1 71 ? -5.255 -8.588 14.816 1.00 81.69 71 ILE A C 1
ATOM 547 O O . ILE A 1 71 ? -5.944 -9.038 15.733 1.00 81.69 71 ILE A O 1
ATOM 551 N N . ARG A 1 72 ? -4.136 -7.886 15.028 1.00 80.62 72 ARG A N 1
ATOM 552 C CA . ARG A 1 72 ? -3.609 -7.563 16.359 1.00 80.62 72 ARG A CA 1
ATOM 553 C C . ARG A 1 72 ? -4.642 -6.799 17.188 1.00 80.62 72 ARG A C 1
ATOM 555 O O . ARG A 1 72 ? -4.963 -7.202 18.301 1.00 80.62 72 ARG A O 1
ATOM 562 N N . GLU A 1 73 ? -5.227 -5.754 16.616 1.00 74.00 73 GLU A N 1
ATOM 563 C CA . GLU A 1 73 ? -6.185 -4.888 17.308 1.00 74.00 73 GLU A CA 1
ATOM 564 C C . GLU A 1 73 ? -7.623 -5.451 17.333 1.00 74.00 73 GLU A C 1
ATOM 566 O O . GLU A 1 73 ? -8.487 -4.978 18.079 1.00 74.00 73 GLU A O 1
ATOM 571 N N . ALA A 1 74 ? -7.919 -6.494 16.548 1.00 64.44 74 ALA A N 1
ATOM 572 C CA . ALA A 1 74 ? -9.210 -7.183 16.592 1.00 64.44 74 ALA A CA 1
ATOM 573 C C . ALA A 1 74 ? -9.436 -7.917 17.928 1.00 64.44 74 ALA A C 1
ATOM 575 O O . ALA A 1 74 ? -10.579 -8.012 18.388 1.00 64.44 74 ALA A O 1
A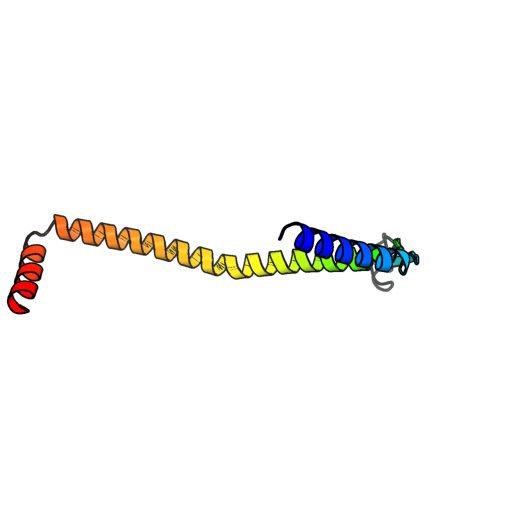TOM 576 N N . GLY A 1 75 ? -8.365 -8.390 18.579 1.00 61.81 75 GLY A N 1
ATOM 577 C CA . GLY A 1 75 ? -8.439 -9.057 19.884 1.00 61.81 75 GLY A CA 1
ATOM 578 C C . GLY A 1 75 ? -8.936 -8.136 21.004 1.00 61.81 75 GLY A C 1
ATOM 579 O O . GLY A 1 75 ? -9.812 -8.513 21.786 1.00 61.81 75 GLY A O 1
ATOM 580 N N . GLU A 1 76 ? -8.455 -6.894 21.035 1.00 60.62 76 GLU A N 1
ATOM 581 C CA . GLU A 1 76 ? -8.832 -5.893 22.045 1.00 60.62 76 GLU A CA 1
ATOM 582 C C . GLU A 1 76 ? -10.252 -5.363 21.821 1.00 60.62 76 GLU A C 1
ATOM 584 O O . GLU A 1 76 ? -11.023 -5.204 22.772 1.00 60.62 76 GLU A O 1
ATOM 589 N N . ARG A 1 77 ? -10.660 -5.198 20.557 1.00 60.97 77 ARG A N 1
ATOM 590 C CA . ARG A 1 77 ? -12.040 -4.818 20.210 1.00 60.97 77 ARG A CA 1
ATOM 591 C C . ARG A 1 77 ? -13.062 -5.876 20.638 1.00 60.97 77 ARG A C 1
ATOM 593 O O . ARG A 1 77 ? -14.155 -5.526 21.088 1.00 60.97 77 ARG A O 1
ATOM 600 N N . ALA A 1 78 ? -12.710 -7.161 20.563 1.00 61.03 78 ALA A N 1
ATOM 601 C CA . ALA A 1 78 ? -13.562 -8.242 21.055 1.00 61.03 78 ALA A CA 1
ATOM 602 C C . ALA A 1 78 ? -13.673 -8.254 22.592 1.00 61.03 78 ALA A C 1
ATOM 604 O O . ALA A 1 78 ? -14.758 -8.510 23.124 1.00 61.03 78 ALA A O 1
ATOM 605 N N . ALA A 1 79 ? -12.589 -7.941 23.308 1.00 63.75 79 ALA A N 1
ATOM 606 C CA . ALA A 1 79 ? -12.591 -7.841 24.768 1.00 63.75 79 ALA A CA 1
ATOM 607 C C . ALA A 1 79 ? -13.424 -6.645 25.263 1.00 63.75 79 ALA A C 1
ATOM 609 O O . ALA A 1 79 ? -14.277 -6.812 26.137 1.00 63.75 79 ALA A O 1
ATOM 610 N N . ALA A 1 80 ? -13.268 -5.473 24.639 1.00 68.12 80 ALA A N 1
ATOM 611 C CA . ALA A 1 80 ? -14.055 -4.282 24.960 1.00 68.12 80 ALA A CA 1
ATOM 612 C C . ALA A 1 80 ? -15.563 -4.495 24.720 1.00 68.12 80 ALA A C 1
ATOM 614 O O . ALA A 1 80 ? -16.391 -4.078 25.530 1.00 68.12 80 ALA A O 1
ATOM 615 N N . ALA A 1 81 ? -15.939 -5.209 23.651 1.00 67.88 81 ALA A N 1
ATOM 616 C CA . ALA A 1 81 ? -17.337 -5.542 23.377 1.00 67.88 81 ALA A CA 1
ATOM 617 C C . ALA A 1 81 ? -17.946 -6.503 24.417 1.00 67.88 81 ALA A C 1
ATOM 619 O O . ALA A 1 81 ? -19.130 -6.383 24.742 1.00 67.88 81 ALA A O 1
ATOM 620 N N . ARG A 1 82 ? -17.159 -7.446 24.956 1.00 70.75 82 ARG A N 1
ATOM 621 C CA . ARG A 1 82 ? -17.603 -8.344 26.039 1.00 70.75 82 ARG A CA 1
ATOM 622 C C . ARG A 1 82 ? -17.774 -7.585 27.355 1.00 70.75 82 ARG A C 1
ATOM 624 O O . ARG A 1 82 ? -18.844 -7.658 27.952 1.00 70.75 82 ARG A O 1
ATOM 631 N N . GLN A 1 83 ? -16.789 -6.770 27.728 1.00 70.19 83 GLN A N 1
ATOM 632 C CA . GLN A 1 83 ? -16.848 -5.941 28.937 1.00 70.19 83 GLN A CA 1
ATOM 633 C C . GLN A 1 83 ? -18.003 -4.931 28.900 1.00 70.19 83 GLN A C 1
ATOM 635 O O . GLN A 1 83 ? -18.684 -4.730 29.903 1.00 70.19 83 GLN A O 1
ATOM 640 N N . ALA A 1 84 ? -18.288 -4.330 27.740 1.00 75.69 84 ALA A N 1
ATOM 641 C CA . ALA A 1 84 ? -19.422 -3.420 27.586 1.00 75.69 84 ALA A CA 1
ATOM 642 C C . ALA A 1 84 ? -20.776 -4.119 27.809 1.00 75.69 84 ALA A C 1
ATOM 644 O O . ALA A 1 84 ? -21.685 -3.524 28.393 1.00 75.69 84 ALA A O 1
ATOM 645 N N . ARG A 1 85 ? -20.913 -5.382 27.377 1.00 77.62 85 ARG A N 1
ATOM 646 C CA . ARG A 1 85 ? -22.126 -6.185 27.601 1.00 77.62 85 ARG A CA 1
ATOM 647 C C . ARG A 1 85 ? -22.291 -6.565 29.070 1.00 77.62 85 ARG A C 1
ATOM 649 O O . ARG A 1 85 ? -23.390 -6.413 29.595 1.00 77.62 85 ARG A O 1
ATOM 656 N N . GLU A 1 86 ? -21.213 -6.979 29.732 1.00 80.50 86 GLU A N 1
ATOM 657 C CA . GLU A 1 86 ? -21.226 -7.297 31.167 1.00 80.50 86 GLU A CA 1
ATOM 658 C C . GLU A 1 86 ? -21.546 -6.060 32.021 1.00 80.50 86 GLU A C 1
ATOM 660 O O . GLU A 1 86 ? -22.405 -6.110 32.900 1.00 80.50 86 GLU A O 1
ATOM 665 N N . LEU A 1 87 ? -20.951 -4.903 31.713 1.00 80.06 87 LEU A N 1
ATOM 666 C CA . LEU A 1 87 ? -21.284 -3.636 32.377 1.00 80.06 87 LEU A CA 1
ATOM 667 C C . LEU A 1 87 ? -22.754 -3.245 32.186 1.00 80.06 87 LEU A C 1
ATOM 669 O O . LEU A 1 87 ? -23.371 -2.704 33.105 1.00 80.06 87 LEU A O 1
ATOM 673 N N . ALA A 1 88 ? -23.323 -3.491 31.004 1.00 81.31 88 ALA A N 1
ATOM 674 C CA . ALA A 1 88 ? -24.727 -3.201 30.735 1.00 81.31 88 ALA A CA 1
ATOM 675 C C . ALA A 1 88 ? -25.668 -4.111 31.542 1.00 81.31 88 ALA A C 1
ATOM 677 O O . ALA A 1 88 ? -26.639 -3.609 32.113 1.00 81.31 88 ALA A O 1
ATOM 678 N N . SER A 1 89 ? -25.370 -5.412 31.649 1.00 80.06 89 SER A N 1
ATOM 679 C CA . SER A 1 89 ? -26.165 -6.337 32.468 1.00 80.06 89 SER A CA 1
ATOM 680 C C . SER A 1 89 ? -26.055 -6.021 33.959 1.00 80.06 89 SER A C 1
ATOM 682 O O . SER A 1 89 ? -27.082 -5.923 34.626 1.00 80.06 89 SER A O 1
ATOM 684 N N . LEU A 1 90 ? -24.845 -5.748 34.460 1.00 80.06 90 LEU A N 1
ATOM 685 C CA . LEU A 1 90 ? -24.609 -5.340 35.852 1.00 80.06 90 LEU A CA 1
ATOM 686 C C . LEU A 1 90 ? -25.357 -4.046 36.196 1.00 80.06 90 LEU A C 1
ATOM 688 O O . LEU A 1 90 ? -26.018 -3.962 37.228 1.00 80.06 90 LEU A O 1
ATOM 692 N N . ARG A 1 91 ? -25.326 -3.037 35.315 1.00 80.38 91 ARG A N 1
ATOM 693 C CA . ARG A 1 91 ? -26.089 -1.792 35.518 1.00 80.38 91 ARG A CA 1
ATOM 694 C C . ARG A 1 91 ? -27.596 -2.027 35.523 1.00 80.38 91 ARG A C 1
ATOM 696 O O . ARG A 1 91 ? -28.292 -1.415 36.331 1.00 80.38 91 ARG A O 1
ATOM 703 N N . ALA A 1 92 ? -28.103 -2.889 34.643 1.00 83.19 92 ALA A N 1
ATOM 704 C CA . ALA A 1 92 ? -29.521 -3.237 34.613 1.00 83.19 92 ALA A CA 1
ATOM 705 C C . ALA A 1 92 ? -29.948 -3.981 35.887 1.00 83.19 92 ALA A C 1
ATOM 707 O O . ALA A 1 92 ? -31.026 -3.721 36.423 1.00 83.19 92 ALA A O 1
ATOM 708 N N . GLU A 1 93 ? -29.088 -4.853 36.409 1.00 82.44 93 GLU A N 1
ATOM 709 C CA . GLU A 1 93 ? -29.328 -5.591 37.644 1.00 82.44 93 GLU A CA 1
ATOM 710 C C . GLU A 1 93 ? -29.289 -4.680 38.875 1.00 82.44 93 GLU A C 1
ATOM 712 O O . GLU A 1 93 ? -30.229 -4.695 39.667 1.00 82.44 93 GLU A O 1
ATOM 717 N N . VAL A 1 94 ? -28.307 -3.778 38.973 1.00 81.06 94 VAL A N 1
ATOM 718 C CA . VAL A 1 94 ? -28.266 -2.736 40.015 1.00 81.06 94 VAL A CA 1
ATOM 719 C C . VAL A 1 94 ? -29.502 -1.836 39.943 1.00 81.06 94 VAL A C 1
ATOM 721 O O . VAL A 1 94 ? -30.113 -1.537 40.969 1.00 81.06 94 VAL A O 1
ATOM 724 N N . ALA A 1 95 ? -29.922 -1.421 38.745 1.00 78.25 95 ALA A N 1
ATOM 725 C CA . ALA A 1 95 ? -31.120 -0.599 38.574 1.00 78.25 95 ALA A CA 1
ATOM 726 C C . ALA A 1 95 ? -32.402 -1.342 38.984 1.00 78.25 95 ALA A C 1
ATOM 728 O O . ALA A 1 95 ? -33.313 -0.736 39.552 1.00 78.25 95 ALA A O 1
ATOM 729 N N . ARG A 1 96 ? -32.475 -2.651 38.724 1.00 78.00 96 ARG A N 1
ATOM 730 C CA . ARG A 1 96 ? -33.591 -3.504 39.141 1.00 78.00 96 ARG A CA 1
ATOM 731 C C . ARG A 1 96 ? -33.595 -3.718 40.654 1.00 78.00 96 ARG A C 1
ATOM 733 O O . ARG A 1 96 ? -34.651 -3.570 41.262 1.00 78.00 96 ARG A O 1
ATOM 740 N N . LEU A 1 97 ? -32.445 -3.983 41.273 1.00 74.62 97 LEU A N 1
ATOM 741 C CA . LEU A 1 97 ? -32.318 -4.124 42.728 1.00 74.62 97 LEU A CA 1
ATOM 742 C C . LEU A 1 97 ? -32.704 -2.825 43.449 1.00 74.62 97 LEU A C 1
ATOM 744 O O . LEU A 1 97 ? -33.554 -2.858 44.335 1.00 74.62 97 LEU A O 1
ATOM 748 N N . ARG A 1 98 ? -32.221 -1.667 42.973 1.00 66.88 98 ARG A N 1
ATOM 749 C CA . ARG A 1 98 ? -32.618 -0.344 43.501 1.00 66.88 98 ARG A CA 1
ATOM 750 C C . ARG A 1 98 ? -34.115 -0.044 43.369 1.00 66.88 98 ARG A C 1
ATOM 752 O O . ARG A 1 98 ? -34.635 0.742 44.150 1.00 66.88 98 ARG A O 1
ATOM 759 N N . LYS A 1 99 ? -34.807 -0.616 42.376 1.00 66.69 99 LYS A N 1
ATOM 760 C CA . LYS A 1 99 ? -36.265 -0.464 42.213 1.00 66.69 99 LYS A CA 1
ATOM 761 C C . LYS A 1 99 ? -37.079 -1.454 43.046 1.00 66.69 99 LYS A C 1
ATOM 763 O O . LYS A 1 99 ? -38.236 -1.166 43.330 1.00 66.69 99 LYS A O 1
ATOM 768 N N . THR A 1 100 ? -36.513 -2.613 43.379 1.00 64.88 100 THR A N 1
ATOM 769 C CA . THR A 1 100 ? -37.250 -3.711 44.028 1.00 64.88 100 THR A CA 1
ATOM 770 C C . THR A 1 100 ? -37.100 -3.687 45.552 1.00 64.88 100 THR A C 1
ATOM 772 O O . THR A 1 100 ? -37.984 -4.191 46.238 1.00 64.88 100 THR A O 1
ATOM 775 N N . ASP A 1 101 ? -36.045 -3.068 46.096 1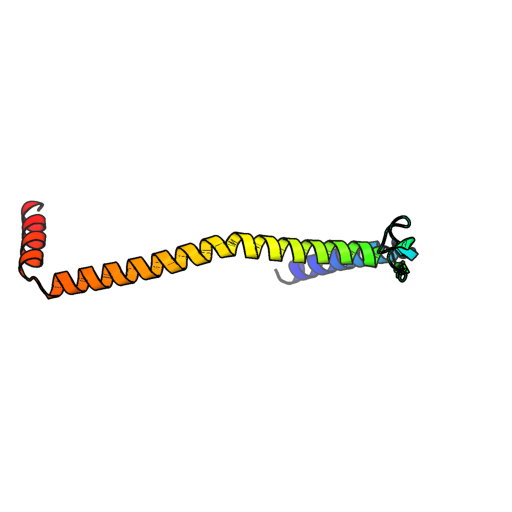.00 59.06 101 ASP A N 1
ATOM 776 C CA . ASP A 1 101 ? -35.848 -2.927 47.545 1.00 59.06 101 ASP A CA 1
ATOM 777 C C . ASP A 1 101 ? -35.753 -1.445 47.971 1.00 59.06 101 ASP A C 1
ATOM 779 O O . ASP A 1 101 ? -34.708 -0.812 47.802 1.00 59.06 101 ASP A O 1
ATOM 783 N N . PRO A 1 102 ? -36.833 -0.865 48.530 1.00 58.38 102 PRO A N 1
ATOM 784 C CA . PRO A 1 102 ? -36.846 0.510 49.037 1.00 58.38 102 PRO A CA 1
ATOM 785 C C . PRO A 1 102 ? -35.861 0.751 50.190 1.00 58.38 102 PRO A C 1
ATOM 787 O O . PRO A 1 102 ? -35.406 1.877 50.366 1.00 58.38 102 PRO A O 1
ATOM 790 N N . ARG A 1 103 ? -35.482 -0.301 50.934 1.00 59.72 103 ARG A N 1
ATOM 791 C CA . ARG A 1 103 ? -34.618 -0.213 52.127 1.00 59.72 103 ARG A CA 1
ATOM 792 C C . ARG A 1 103 ? -33.189 0.234 51.810 1.00 59.72 103 ARG A C 1
ATOM 794 O O . ARG A 1 103 ? -32.602 0.999 52.563 1.00 59.72 103 ARG A O 1
ATOM 801 N N . HIS A 1 104 ? -32.666 -0.144 50.643 1.00 56.50 104 HIS A N 1
ATOM 802 C CA . HIS A 1 104 ? -31.337 0.279 50.183 1.00 56.50 104 HIS A CA 1
ATOM 803 C C . HIS A 1 104 ? -31.258 1.772 49.826 1.00 56.50 104 HIS A C 1
ATOM 805 O O . HIS A 1 104 ? -30.173 2.354 49.800 1.00 56.50 104 HIS A O 1
ATOM 811 N N . ARG A 1 105 ? -32.387 2.411 49.493 1.00 58.75 105 ARG A N 1
ATOM 812 C CA . ARG A 1 105 ? -32.419 3.857 49.234 1.00 58.75 105 ARG A CA 1
ATOM 813 C C . ARG A 1 105 ? -32.288 4.640 50.541 1.00 58.75 105 ARG A C 1
ATOM 815 O O . ARG A 1 105 ? -31.617 5.668 50.543 1.00 58.75 105 ARG A O 1
ATOM 822 N N . ASP A 1 106 ? -32.873 4.117 51.613 1.00 60.53 106 ASP A N 1
ATOM 823 C CA . ASP A 1 106 ? -32.844 4.723 52.942 1.00 60.53 106 ASP A CA 1
ATOM 824 C C . ASP A 1 106 ? -31.476 4.548 53.619 1.00 60.53 106 ASP A C 1
ATOM 826 O O . ASP A 1 106 ? -30.990 5.497 54.220 1.00 60.53 106 ASP A O 1
ATOM 830 N N . GLU A 1 107 ? -30.787 3.414 53.437 1.00 63.75 107 GLU A N 1
ATOM 831 C CA . GLU A 1 107 ? -29.420 3.219 53.961 1.00 63.75 107 GLU A CA 1
ATOM 832 C C . GLU A 1 107 ? -28.382 4.154 53.317 1.00 63.75 107 GLU A C 1
ATOM 834 O O . GLU A 1 107 ? -27.505 4.675 54.001 1.00 63.75 107 GLU A O 1
ATOM 839 N N . VAL A 1 108 ? -28.479 4.415 52.006 1.00 64.62 108 VAL A N 1
ATOM 840 C CA . VAL A 1 108 ? -27.559 5.343 51.318 1.00 64.62 108 VAL A CA 1
ATOM 841 C C . VAL A 1 108 ? -27.858 6.800 51.677 1.00 64.62 108 VAL A C 1
ATOM 843 O O . VAL A 1 108 ? -26.934 7.603 51.768 1.00 64.62 108 VAL A O 1
ATOM 846 N N . LEU A 1 109 ? -29.133 7.150 51.882 1.00 63.47 109 LEU A N 1
ATOM 847 C CA . LEU A 1 109 ? -29.511 8.468 52.394 1.00 63.47 109 LEU A CA 1
ATOM 848 C C . LEU A 1 109 ? -29.033 8.649 53.838 1.00 63.47 109 LEU A C 1
ATOM 850 O O . LEU A 1 109 ? -28.458 9.687 54.132 1.00 63.47 109 LEU A O 1
ATOM 854 N N . ALA A 1 110 ? -29.168 7.627 54.687 1.00 66.44 110 ALA A N 1
ATOM 855 C CA . ALA A 1 110 ? -28.661 7.641 56.056 1.00 66.44 110 ALA A CA 1
ATOM 856 C C . ALA A 1 110 ? -27.132 7.788 56.108 1.00 66.44 110 ALA A C 1
ATOM 858 O O . ALA A 1 110 ? -26.632 8.627 56.845 1.00 66.44 110 ALA A O 1
ATOM 859 N N . ALA A 1 111 ? -26.386 7.060 55.272 1.00 70.06 111 ALA A N 1
ATOM 860 C CA . ALA A 1 111 ? -24.926 7.176 55.210 1.00 70.06 111 ALA A CA 1
ATOM 861 C C . ALA A 1 111 ? -24.431 8.537 54.674 1.00 70.06 111 ALA A C 1
ATOM 863 O O . ALA A 1 111 ? -23.315 8.946 54.981 1.00 70.06 111 ALA A O 1
ATOM 864 N N . LEU A 1 112 ? -25.231 9.234 53.856 1.00 70.31 112 LEU A N 1
ATOM 865 C CA . LEU A 1 112 ? -24.932 10.598 53.400 1.00 70.31 112 LEU A CA 1
ATOM 866 C C . LEU A 1 112 ? -25.292 11.659 54.451 1.00 70.31 112 LEU A C 1
ATOM 868 O O . LEU A 1 112 ? -24.603 12.672 54.517 1.00 70.31 112 LEU A O 1
ATOM 872 N N . ASP A 1 113 ? -26.328 11.420 55.258 1.00 67.69 113 ASP A N 1
ATOM 873 C CA . ASP A 1 113 ? -26.738 12.287 56.376 1.00 67.69 113 ASP A CA 1
ATOM 874 C C . ASP A 1 113 ? -25.763 12.180 57.566 1.00 67.69 113 ASP A C 1
ATOM 876 O O . ASP A 1 113 ? -25.521 13.159 58.257 1.00 67.69 113 ASP A O 1
ATOM 880 N N . GLU A 1 114 ? -25.155 11.006 57.780 1.00 63.34 114 GLU A N 1
ATOM 881 C CA . GLU A 1 114 ? -24.147 10.766 58.830 1.00 63.34 114 GLU A CA 1
ATOM 882 C C . GLU A 1 114 ? -22.749 11.310 58.473 1.00 63.34 114 GLU A C 1
ATOM 884 O O . GLU A 1 114 ? -21.894 11.469 59.344 1.00 63.34 114 GLU A O 1
ATOM 889 N N . ALA A 1 115 ? -22.500 11.575 57.185 1.00 63.06 115 ALA A N 1
ATOM 890 C CA . ALA A 1 115 ? -21.230 12.089 56.668 1.00 63.06 115 ALA A CA 1
ATOM 891 C C . ALA A 1 115 ? -21.220 13.615 56.430 1.00 63.06 115 ALA A C 1
ATOM 893 O O . ALA A 1 115 ? -20.188 14.147 56.006 1.00 63.06 115 ALA A O 1
ATOM 894 N N . GLY A 1 116 ? -22.352 14.295 56.652 1.00 44.31 116 GLY A N 1
ATOM 895 C CA . GLY A 1 116 ? -22.488 15.758 56.630 1.00 44.31 116 GLY A CA 1
ATOM 896 C C . GLY A 1 116 ? -22.325 16.374 58.013 1.00 44.31 116 GLY A C 1
ATOM 897 O O . GLY A 1 116 ? -21.792 17.505 58.070 1.00 44.31 116 GLY A O 1
#

Secondary structure (DSSP, 8-state):
-HHHHHHHHHHHHHHHHHHHHHT--EEEEESS-TTTTTT-S---EEEEEHHHHHHHHHHHHHHHHHHHHHHHHHHHHHHHHHHHHHHHHHHHHHHHHHHH-THHHHHHHHHHHTT-